Protein AF-A0A7X7B502-F1 (afdb_monomer_lite)

Structure (mmCIF, N/CA/C/O backbone):
data_AF-A0A7X7B502-F1
#
_entry.id   AF-A0A7X7B502-F1
#
loop_
_atom_site.group_PDB
_atom_site.id
_atom_site.type_symbol
_atom_site.label_atom_id
_atom_site.label_alt_id
_atom_site.label_comp_id
_atom_site.label_asym_id
_atom_site.label_entity_id
_atom_site.label_seq_id
_atom_site.pdbx_PDB_ins_code
_atom_site.Cartn_x
_atom_site.Cartn_y
_atom_site.Cartn_z
_atom_site.occupancy
_atom_site.B_iso_or_equiv
_atom_site.auth_seq_id
_atom_site.auth_comp_id
_atom_site.auth_asym_id
_atom_site.auth_atom_id
_atom_site.pdbx_PDB_model_num
ATOM 1 N N . MET A 1 1 ? 58.083 -34.289 -15.849 1.00 43.06 1 MET A N 1
ATOM 2 C CA . MET A 1 1 ? 57.658 -33.285 -16.851 1.00 43.06 1 MET A CA 1
ATOM 3 C C . MET A 1 1 ? 57.474 -31.958 -16.130 1.00 43.06 1 MET A C 1
ATOM 5 O O . MET A 1 1 ? 56.502 -31.804 -15.405 1.00 43.06 1 MET A O 1
ATOM 9 N N . SER A 1 2 ? 58.464 -31.068 -16.221 1.00 48.19 2 SER A N 1
ATOM 10 C CA . SER A 1 2 ? 58.467 -29.773 -15.526 1.00 48.19 2 SER A CA 1
ATOM 11 C C . SER A 1 2 ? 57.527 -28.796 -16.240 1.00 48.19 2 SER A C 1
ATOM 13 O O . SER A 1 2 ? 57.699 -28.552 -17.436 1.00 48.19 2 SER A O 1
ATOM 15 N N . LYS A 1 3 ? 56.515 -28.274 -15.534 1.00 54.59 3 LYS A N 1
ATOM 16 C CA . LYS A 1 3 ? 55.690 -27.158 -16.015 1.00 54.59 3 LYS A CA 1
ATOM 17 C C . LYS A 1 3 ? 56.581 -25.915 -16.005 1.00 54.59 3 LYS A C 1
ATOM 19 O O . LYS A 1 3 ? 57.008 -25.474 -14.94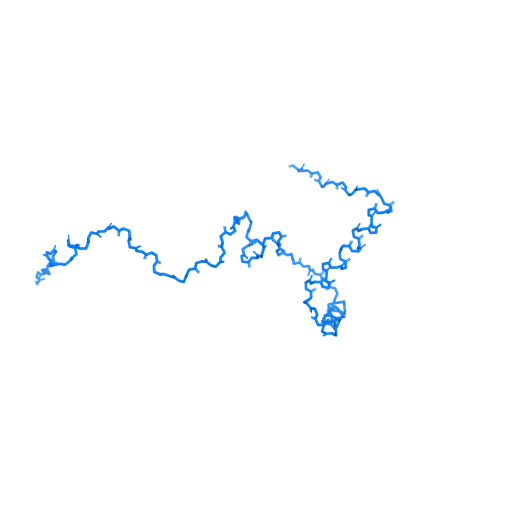7 1.00 54.59 3 LYS A O 1
ATOM 24 N N . LYS A 1 4 ? 56.920 -25.396 -17.185 1.00 60.75 4 LYS A N 1
ATOM 25 C CA . LYS A 1 4 ? 57.595 -24.102 -17.310 1.00 60.75 4 LYS A CA 1
ATOM 26 C C . LYS A 1 4 ? 56.547 -23.008 -17.122 1.00 60.75 4 LYS A C 1
ATOM 28 O O . LYS A 1 4 ? 55.676 -22.850 -17.974 1.00 60.75 4 LYS A O 1
ATOM 33 N N . ASP A 1 5 ? 56.644 -22.283 -16.016 1.00 56.69 5 ASP A N 1
ATOM 34 C CA . ASP A 1 5 ? 55.831 -21.103 -15.746 1.00 56.69 5 ASP A CA 1
ATOM 35 C C . ASP A 1 5 ? 56.391 -19.913 -16.536 1.00 56.69 5 ASP A C 1
ATOM 37 O O . ASP A 1 5 ? 57.466 -19.385 -16.247 1.00 56.69 5 ASP A O 1
ATOM 41 N N . PHE A 1 6 ? 55.671 -19.500 -17.578 1.00 54.75 6 PHE A N 1
ATOM 42 C CA . PHE A 1 6 ? 55.991 -18.313 -18.371 1.00 54.75 6 PHE A CA 1
ATOM 43 C C . PHE A 1 6 ? 55.549 -17.046 -17.622 1.00 54.75 6 PHE A C 1
ATOM 45 O O . PHE A 1 6 ? 54.568 -16.400 -17.974 1.00 54.75 6 PHE A O 1
ATOM 52 N N . LEU A 1 7 ? 56.290 -16.685 -16.576 1.00 58.41 7 LEU A N 1
ATOM 53 C CA . LEU A 1 7 ? 56.056 -15.507 -15.725 1.00 58.41 7 LEU A CA 1
ATOM 54 C C . LEU A 1 7 ? 56.585 -14.176 -16.309 1.00 58.41 7 LEU A C 1
ATOM 56 O O . LEU A 1 7 ? 56.708 -13.198 -15.580 1.00 58.41 7 LEU A O 1
ATOM 60 N N . GLY A 1 8 ? 56.930 -14.111 -17.601 1.00 59.12 8 GLY A N 1
ATOM 61 C CA . GLY A 1 8 ? 57.785 -13.028 -18.121 1.00 59.12 8 GLY A CA 1
ATOM 62 C C . GLY A 1 8 ? 57.320 -12.257 -19.359 1.00 59.12 8 GLY A C 1
ATOM 63 O O . GLY A 1 8 ? 58.114 -11.483 -19.877 1.00 59.12 8 GLY A O 1
ATOM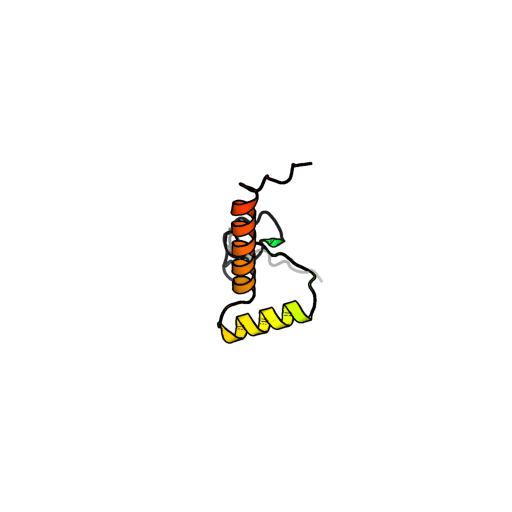 64 N N . GLY A 1 9 ? 56.108 -12.472 -19.886 1.00 63.53 9 GLY A N 1
ATOM 65 C CA . GLY A 1 9 ? 55.784 -12.008 -21.250 1.00 63.53 9 GLY A CA 1
ATOM 66 C C . GLY A 1 9 ? 54.814 -10.832 -21.399 1.00 63.53 9 GLY A C 1
ATOM 67 O O . GLY A 1 9 ? 55.011 -9.999 -22.273 1.00 63.53 9 GLY A O 1
ATOM 68 N N . LEU A 1 10 ? 53.751 -10.765 -20.592 1.00 59.66 10 LEU A N 1
ATOM 69 C CA . LEU A 1 10 ? 52.637 -9.819 -20.809 1.00 59.66 10 LEU A CA 1
ATOM 70 C C . LEU A 1 10 ? 51.972 -9.340 -19.509 1.00 59.66 10 LEU A C 1
ATOM 72 O O . LEU A 1 10 ? 51.488 -8.212 -19.461 1.00 59.66 10 LEU A O 1
ATOM 76 N N . SER A 1 11 ? 51.970 -10.147 -18.439 1.00 56.78 11 SER A N 1
ATOM 77 C CA . SER A 1 11 ? 51.328 -9.755 -17.172 1.00 56.78 11 SER A CA 1
ATOM 78 C C . SER A 1 11 ? 52.138 -8.748 -16.349 1.00 56.78 11 SER A C 1
ATOM 80 O O . SER A 1 11 ? 51.600 -8.174 -15.417 1.00 56.78 11 SER A O 1
ATOM 82 N N . SER A 1 12 ? 53.416 -8.527 -16.670 1.00 58.59 12 SER A N 1
ATOM 83 C CA . SER A 1 12 ? 54.274 -7.538 -16.000 1.00 58.59 12 SER A CA 1
ATOM 84 C C . SER A 1 12 ? 54.165 -6.128 -16.598 1.00 58.59 12 SER A C 1
ATOM 86 O O . SER A 1 12 ? 54.527 -5.159 -15.938 1.00 58.59 12 SER A O 1
ATOM 88 N N . LEU A 1 13 ? 53.660 -6.005 -17.834 1.00 59.50 13 LEU A N 1
ATOM 89 C CA . LEU A 1 13 ? 53.391 -4.726 -18.514 1.00 59.50 13 LEU A CA 1
ATOM 90 C C . LEU A 1 13 ? 51.986 -4.191 -18.211 1.00 59.50 13 LEU A C 1
ATOM 92 O O . LEU A 1 13 ? 51.761 -2.983 -18.229 1.00 59.50 13 LEU A O 1
ATOM 96 N N . ILE A 1 14 ? 51.045 -5.087 -17.915 1.00 63.97 14 ILE A N 1
ATOM 97 C CA . ILE A 1 14 ? 49.709 -4.734 -17.444 1.00 63.97 14 ILE A CA 1
ATOM 98 C C . ILE A 1 14 ? 49.823 -4.547 -15.935 1.00 63.97 14 ILE A C 1
ATOM 100 O O . ILE A 1 14 ? 49.649 -5.481 -15.160 1.00 63.97 14 ILE A O 1
ATOM 104 N N . ARG A 1 15 ? 50.198 -3.331 -15.533 1.00 55.84 15 ARG A N 1
ATOM 105 C CA . ARG A 1 15 ? 50.139 -2.856 -14.148 1.00 55.84 15 ARG A CA 1
ATOM 106 C C . ARG A 1 15 ? 48.775 -3.275 -13.579 1.00 55.84 15 ARG A C 1
ATOM 108 O O . ARG A 1 15 ? 47.757 -2.937 -14.180 1.00 55.84 15 ARG A O 1
ATOM 115 N N . ASP A 1 16 ? 48.749 -4.014 -12.468 1.00 56.91 16 ASP A N 1
ATOM 116 C CA . ASP A 1 16 ? 47.536 -4.292 -11.677 1.00 56.91 16 ASP A CA 1
ATOM 117 C C . ASP A 1 16 ? 47.026 -2.983 -11.031 1.00 56.91 16 ASP A C 1
ATOM 119 O O . ASP A 1 16 ? 46.873 -2.866 -9.819 1.00 56.91 16 ASP A O 1
ATOM 123 N N . GLU A 1 17 ? 46.810 -1.946 -11.835 1.00 58.44 17 GLU A N 1
ATOM 124 C CA . GLU A 1 17 ? 46.017 -0.797 -11.444 1.00 58.44 17 GLU A CA 1
ATOM 125 C C . GLU A 1 17 ? 44.566 -1.178 -11.700 1.00 58.44 17 GLU A C 1
ATOM 127 O O . GLU A 1 17 ? 44.148 -1.354 -12.844 1.00 58.44 17 GLU A O 1
ATOM 132 N N . ASP A 1 18 ? 43.860 -1.416 -10.592 1.00 61.06 18 ASP A N 1
ATOM 133 C CA . ASP A 1 18 ? 42.409 -1.494 -10.460 1.00 61.06 18 ASP A CA 1
ATOM 134 C C . ASP A 1 18 ? 41.689 -1.930 -11.736 1.00 61.06 18 ASP A C 1
ATOM 136 O O . ASP A 1 18 ? 41.185 -1.103 -12.500 1.00 61.06 18 ASP A O 1
ATOM 140 N N . LYS A 1 19 ? 41.604 -3.252 -11.949 1.00 63.62 19 LYS A N 1
ATOM 141 C CA . LYS A 1 19 ? 40.757 -3.831 -13.000 1.00 63.62 19 LYS A CA 1
ATOM 142 C C . LYS A 1 19 ? 39.407 -3.101 -12.967 1.00 63.62 19 LYS A C 1
ATOM 144 O O . LYS A 1 19 ? 38.704 -3.204 -11.953 1.00 63.62 19 LYS A O 1
ATOM 149 N N . PRO A 1 20 ? 39.037 -2.343 -14.018 1.00 64.50 20 PRO A N 1
ATOM 150 C CA . PRO A 1 20 ? 37.807 -1.571 -13.997 1.00 64.50 20 PRO A CA 1
ATOM 151 C C . PRO A 1 20 ? 36.655 -2.539 -13.753 1.00 64.50 20 PRO A C 1
ATOM 153 O O . PRO A 1 20 ? 36.645 -3.636 -14.307 1.00 64.50 20 PRO A O 1
ATOM 156 N N . LYS A 1 21 ? 35.705 -2.175 -12.882 1.00 67.50 21 LYS A N 1
ATOM 157 C CA . LYS A 1 21 ? 34.537 -3.016 -12.585 1.00 67.50 21 LYS A CA 1
ATOM 158 C C . LYS A 1 21 ? 33.755 -3.240 -13.881 1.00 67.50 21 LYS A C 1
ATOM 160 O O . LYS A 1 21 ? 32.948 -2.402 -14.271 1.00 67.50 21 LYS A O 1
ATOM 165 N N . VAL A 1 22 ? 34.018 -4.357 -14.555 1.00 68.44 22 VAL A N 1
ATOM 166 C CA . VAL A 1 22 ? 33.371 -4.721 -15.817 1.00 68.44 22 VAL A CA 1
ATOM 167 C C . VAL A 1 22 ? 31.981 -5.258 -15.480 1.00 68.44 22 VAL A C 1
ATOM 169 O O . VAL A 1 22 ? 31.806 -6.429 -15.156 1.00 68.44 22 VAL A O 1
ATOM 172 N N . GLY A 1 23 ? 30.988 -4.373 -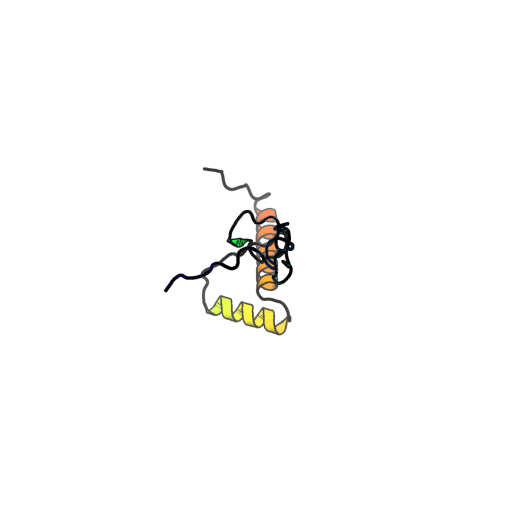15.466 1.00 77.31 23 GLY A N 1
ATOM 173 C CA . GLY A 1 23 ? 29.597 -4.706 -15.177 1.00 77.31 23 GLY A CA 1
ATOM 174 C C . GLY A 1 23 ? 28.654 -3.585 -15.600 1.00 77.31 23 GLY A C 1
ATOM 175 O O . GLY A 1 23 ? 29.082 -2.450 -15.812 1.00 77.31 23 GLY A O 1
ATOM 176 N N . ARG A 1 24 ? 27.356 -3.897 -15.733 1.00 80.19 24 ARG A N 1
ATOM 177 C CA . ARG A 1 24 ? 26.330 -2.894 -16.053 1.00 80.19 24 ARG A CA 1
ATOM 178 C C . ARG A 1 24 ? 26.406 -1.752 -15.026 1.00 80.19 24 ARG A C 1
ATOM 180 O O . ARG A 1 24 ? 26.407 -2.044 -13.826 1.00 80.19 24 ARG A O 1
ATOM 187 N N . PRO A 1 25 ? 26.448 -0.478 -15.458 1.00 75.44 25 PRO A N 1
ATOM 188 C CA . PRO A 1 25 ? 26.472 0.648 -14.534 1.00 75.44 25 PRO A CA 1
ATOM 189 C C . PRO A 1 25 ? 25.289 0.560 -13.565 1.00 75.44 25 PRO A C 1
ATOM 191 O O . PRO A 1 25 ? 24.151 0.318 -13.979 1.00 75.44 25 PRO A O 1
ATOM 194 N N . LYS A 1 26 ? 25.565 0.722 -12.264 1.00 71.00 26 LYS A N 1
ATOM 195 C CA . LYS A 1 26 ? 24.524 0.700 -11.232 1.00 71.00 26 LYS A CA 1
ATOM 196 C C . LYS A 1 26 ? 23.564 1.860 -11.480 1.00 71.00 26 LYS A C 1
ATOM 198 O O . LYS A 1 26 ? 23.970 3.015 -11.473 1.00 71.00 26 LYS A O 1
ATOM 203 N N . THR A 1 27 ? 22.291 1.538 -11.689 1.00 68.31 27 THR A N 1
ATOM 204 C CA . THR A 1 27 ? 21.253 2.516 -12.051 1.00 68.31 27 THR A CA 1
ATOM 205 C C . THR A 1 27 ? 20.751 3.339 -10.856 1.00 68.31 27 THR A C 1
ATOM 207 O O . THR A 1 27 ? 20.101 4.355 -11.058 1.00 68.31 27 THR A O 1
ATOM 210 N N . SER A 1 28 ? 21.062 2.950 -9.614 1.00 67.75 28 SER A N 1
ATOM 211 C CA . SER A 1 28 ? 20.661 3.697 -8.415 1.00 67.75 28 SER A CA 1
ATOM 212 C C . SER A 1 28 ? 21.836 3.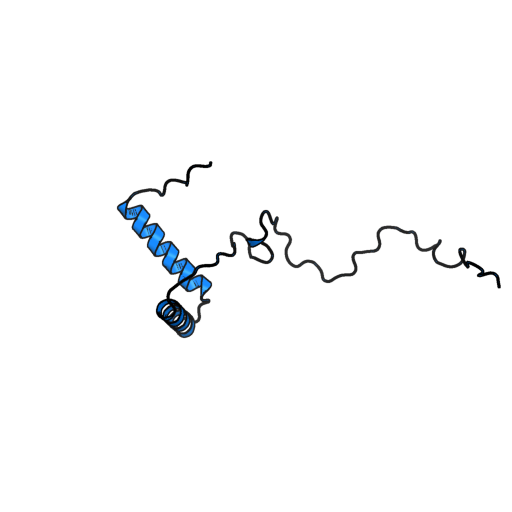904 -7.461 1.00 67.75 28 SER A C 1
ATOM 214 O O . SER A 1 28 ? 22.536 2.954 -7.108 1.00 67.75 28 SER A O 1
ATOM 216 N N . THR A 1 29 ? 22.030 5.155 -7.043 1.00 74.19 29 THR A N 1
ATOM 217 C CA . THR A 1 29 ? 23.021 5.620 -6.056 1.00 74.19 29 THR A CA 1
ATOM 218 C C . THR A 1 29 ? 22.404 5.887 -4.676 1.00 74.19 29 THR A C 1
ATOM 220 O O . THR A 1 29 ? 23.080 6.419 -3.796 1.00 74.19 29 THR A O 1
ATOM 223 N N . ARG A 1 30 ? 21.133 5.516 -4.453 1.00 78.50 30 ARG A N 1
ATOM 224 C CA . ARG A 1 30 ? 20.437 5.749 -3.179 1.00 78.50 30 ARG A CA 1
ATOM 225 C C . ARG A 1 30 ? 21.146 5.031 -2.027 1.00 78.50 30 ARG A C 1
ATOM 227 O O . ARG A 1 30 ? 21.508 3.860 -2.134 1.00 78.50 30 ARG A O 1
ATOM 234 N N . LYS A 1 31 ? 21.272 5.713 -0.884 1.00 74.94 31 LYS A N 1
ATOM 235 C CA . LYS A 1 31 ? 21.738 5.108 0.370 1.00 74.94 31 LYS A CA 1
ATOM 236 C C . LYS A 1 31 ? 20.660 4.165 0.917 1.00 74.94 31 LYS A C 1
ATOM 238 O O . LYS A 1 31 ? 19.629 4.613 1.415 1.00 74.94 31 LYS A O 1
ATOM 2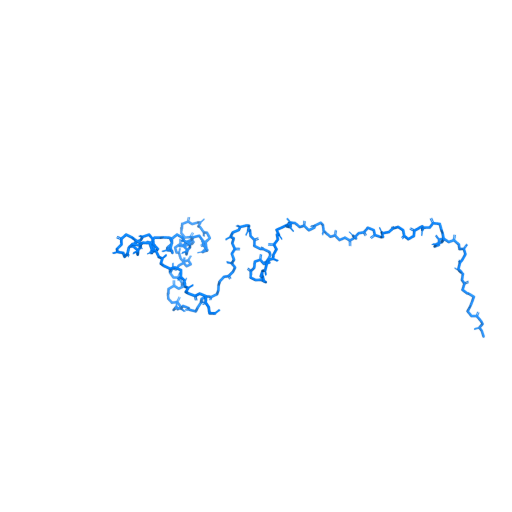43 N N . ILE A 1 32 ? 20.889 2.861 0.790 1.00 74.00 32 ILE A N 1
ATOM 244 C CA . ILE A 1 32 ? 19.990 1.810 1.281 1.00 74.00 32 ILE A CA 1
ATOM 245 C C . ILE A 1 32 ? 20.312 1.563 2.758 1.00 74.00 32 ILE A C 1
ATOM 247 O O . ILE A 1 32 ? 21.406 1.107 3.076 1.00 74.00 32 ILE A O 1
ATOM 251 N N . ASN A 1 33 ? 19.370 1.860 3.659 1.00 78.50 33 ASN A N 1
ATOM 252 C CA . ASN A 1 33 ? 19.533 1.568 5.091 1.00 78.50 33 ASN A CA 1
ATOM 253 C C . ASN A 1 33 ? 18.875 0.239 5.493 1.00 78.50 33 ASN A C 1
ATOM 255 O O . ASN A 1 33 ? 19.256 -0.362 6.493 1.00 78.50 33 ASN A O 1
ATOM 259 N N . LYS A 1 34 ? 17.869 -0.215 4.736 1.00 81.31 34 LYS A N 1
ATOM 260 C CA . LYS A 1 34 ? 17.129 -1.461 4.978 1.00 81.31 34 LYS A CA 1
ATOM 261 C C . LYS A 1 34 ? 16.939 -2.224 3.671 1.00 81.31 34 LYS A C 1
ATOM 263 O O . LYS A 1 34 ? 16.747 -1.604 2.629 1.00 81.31 34 LYS A O 1
ATOM 268 N N . SER A 1 35 ? 16.900 -3.554 3.734 1.00 82.75 35 SER A N 1
ATOM 269 C CA . SER A 1 35 ? 16.668 -4.417 2.563 1.00 82.75 35 SER A CA 1
ATOM 270 C C . SER A 1 35 ? 15.348 -4.109 1.839 1.00 82.75 35 SER A C 1
ATOM 272 O O . SER A 1 35 ? 15.279 -4.184 0.618 1.00 82.75 35 SER A O 1
ATOM 274 N N . SER A 1 36 ? 14.313 -3.659 2.558 1.00 79.12 36 SER A N 1
ATOM 275 C CA . SER A 1 36 ? 13.021 -3.259 1.975 1.00 79.12 36 SER A CA 1
ATOM 276 C C . SER A 1 36 ? 13.092 -2.041 1.042 1.00 79.12 36 SER A C 1
ATOM 278 O O . SER A 1 36 ? 12.150 -1.798 0.286 1.00 79.12 36 SER A O 1
ATOM 280 N N . GLN A 1 37 ? 14.186 -1.274 1.090 1.00 85.31 37 GLN A N 1
ATOM 281 C CA . GLN A 1 37 ? 14.426 -0.097 0.249 1.00 85.31 37 GLN A CA 1
ATOM 282 C C . GLN A 1 37 ? 15.245 -0.431 -1.006 1.00 85.31 37 GLN A C 1
ATOM 284 O O . GLN A 1 37 ? 15.361 0.403 -1.909 1.00 85.31 37 GLN A O 1
ATOM 289 N N . GLU A 1 38 ? 15.812 -1.635 -1.091 1.00 83.06 38 GLU A N 1
ATOM 290 C CA . GLU A 1 38 ? 16.644 -2.033 -2.219 1.00 83.06 38 GLU A CA 1
ATOM 291 C C . GLU A 1 38 ? 15.833 -2.052 -3.526 1.00 83.06 38 GLU A C 1
ATOM 293 O O . GLU A 1 38 ? 14.754 -2.650 -3.624 1.00 83.06 38 GLU A O 1
ATOM 298 N N . GLY A 1 39 ? 16.346 -1.332 -4.529 1.00 80.75 39 GLY A N 1
ATOM 299 C CA . GLY A 1 39 ? 15.711 -1.192 -5.841 1.00 80.75 39 GLY A CA 1
ATOM 300 C C . GLY A 1 39 ? 14.447 -0.322 -5.876 1.00 80.75 39 GLY A C 1
ATOM 301 O O . GLY A 1 39 ? 13.754 -0.334 -6.888 1.00 80.75 39 GLY A O 1
ATOM 302 N N . THR A 1 40 ? 14.131 0.421 -4.807 1.00 85.00 40 THR A N 1
ATOM 303 C CA . THR A 1 40 ? 12.972 1.341 -4.751 1.00 85.00 40 THR A CA 1
ATOM 304 C C . THR A 1 40 ? 13.382 2.802 -4.970 1.00 85.00 40 THR A C 1
ATOM 306 O O . THR A 1 40 ? 14.535 3.167 -4.706 1.00 85.00 40 THR A O 1
ATOM 309 N N . LYS A 1 41 ? 12.453 3.653 -5.443 1.00 85.00 41 LYS A N 1
ATOM 310 C CA . LYS A 1 41 ? 12.700 5.100 -5.597 1.00 85.00 41 LYS A CA 1
ATOM 311 C C . LYS A 1 41 ? 12.909 5.760 -4.239 1.00 85.00 41 LYS A C 1
ATOM 313 O O . LYS A 1 41 ? 12.546 5.197 -3.212 1.00 85.00 41 LYS A O 1
ATOM 318 N N . GLU A 1 42 ? 13.489 6.957 -4.221 1.00 82.31 42 GLU A N 1
ATOM 319 C CA . GLU A 1 42 ? 13.619 7.735 -2.986 1.00 82.31 42 GLU A CA 1
ATOM 320 C C . GLU A 1 42 ? 12.272 7.874 -2.262 1.00 82.31 42 GLU A C 1
ATOM 322 O O . GLU A 1 42 ? 11.227 7.981 -2.894 1.00 82.31 42 GLU A O 1
ATOM 327 N N . ASN A 1 43 ? 12.310 7.802 -0.928 1.00 85.62 43 ASN A N 1
ATOM 328 C CA . ASN A 1 43 ? 11.151 7.810 -0.022 1.00 85.62 43 ASN A CA 1
ATOM 329 C C . ASN A 1 43 ? 10.149 6.652 -0.158 1.00 85.62 43 ASN A C 1
ATOM 331 O O . ASN A 1 43 ? 9.251 6.542 0.667 1.00 85.62 43 ASN A O 1
ATOM 335 N N . GLU A 1 44 ? 10.352 5.717 -1.085 1.00 88.75 44 GLU A N 1
ATOM 336 C CA . GLU A 1 44 ? 9.575 4.480 -1.130 1.00 88.75 44 GLU A CA 1
ATOM 337 C C . GLU A 1 44 ? 10.229 3.390 -0.258 1.00 88.75 44 GLU A C 1
ATOM 339 O O . GLU A 1 44 ? 11.458 3.330 -0.088 1.00 88.75 44 GLU A O 1
ATOM 344 N N . THR A 1 45 ? 9.389 2.512 0.292 1.00 91.12 45 THR A N 1
ATOM 345 C CA . THR A 1 45 ? 9.772 1.246 0.929 1.00 91.12 45 THR A CA 1
ATOM 346 C C . THR A 1 45 ? 8.745 0.178 0.575 1.00 91.12 45 THR A C 1
ATOM 348 O O . THR A 1 45 ? 7.562 0.469 0.421 1.00 91.12 45 THR A O 1
ATOM 351 N N . ARG A 1 46 ? 9.176 -1.081 0.469 1.00 89.56 46 ARG A N 1
ATOM 352 C CA . ARG A 1 46 ? 8.243 -2.203 0.313 1.00 89.56 46 ARG A CA 1
ATOM 353 C C . ARG A 1 46 ? 7.542 -2.518 1.635 1.00 89.56 46 ARG A C 1
ATOM 355 O O . ARG A 1 46 ? 8.212 -2.690 2.653 1.00 89.56 46 ARG A O 1
ATOM 362 N N . ALA A 1 47 ? 6.221 -2.658 1.580 1.00 89.69 47 ALA A N 1
ATOM 363 C CA . ALA A 1 47 ? 5.381 -3.187 2.649 1.00 89.69 47 ALA A CA 1
ATOM 364 C C . ALA A 1 47 ? 4.540 -4.349 2.099 1.00 89.69 47 ALA A C 1
ATOM 366 O O . ALA A 1 47 ? 4.080 -4.295 0.960 1.00 89.69 47 ALA A O 1
ATOM 367 N N . THR A 1 48 ? 4.387 -5.422 2.879 1.00 91.62 48 THR A N 1
ATOM 368 C CA . THR A 1 48 ? 3.560 -6.586 2.517 1.00 91.62 48 THR A CA 1
ATOM 369 C C . THR A 1 48 ? 2.393 -6.665 3.486 1.00 91.62 48 THR A C 1
ATOM 371 O O . THR A 1 48 ? 2.610 -6.686 4.696 1.00 91.62 48 THR A O 1
ATOM 374 N N . PHE A 1 49 ? 1.173 -6.719 2.956 1.00 91.44 49 PHE A N 1
ATOM 375 C CA . PHE A 1 49 ? -0.055 -6.801 3.741 1.00 91.44 49 PHE A CA 1
ATOM 376 C C . PHE A 1 49 ? -0.816 -8.075 3.389 1.00 91.44 49 PHE A C 1
ATOM 378 O O . PHE A 1 49 ? -0.857 -8.480 2.228 1.00 91.44 49 PHE A O 1
ATOM 385 N N . VAL A 1 50 ? -1.442 -8.685 4.392 1.00 95.12 50 VAL A N 1
ATOM 386 C CA . VAL A 1 50 ? -2.383 -9.793 4.206 1.00 95.12 50 VAL A CA 1
ATOM 387 C C . VAL A 1 50 ? -3.792 -9.205 4.269 1.00 95.12 50 VAL A C 1
ATOM 389 O O . VAL A 1 50 ? -4.159 -8.603 5.274 1.00 95.12 50 VAL A O 1
ATOM 392 N N . MET A 1 51 ? -4.562 -9.333 3.186 1.00 94.00 51 MET A N 1
ATOM 393 C CA . MET A 1 51 ? -5.893 -8.728 3.028 1.00 94.00 51 MET A CA 1
ATOM 394 C C . MET A 1 51 ? -6.915 -9.754 2.528 1.00 94.00 51 MET A C 1
ATOM 396 O O . MET A 1 51 ? -6.545 -10.827 2.054 1.00 94.00 51 MET A O 1
ATOM 400 N N . LYS A 1 52 ? -8.207 -9.413 2.609 1.00 97.75 52 LYS A N 1
ATOM 401 C CA . LYS A 1 52 ? -9.286 -10.220 2.020 1.00 97.75 52 LYS A CA 1
ATOM 402 C C . LYS A 1 52 ? -9.172 -10.229 0.492 1.00 97.75 52 LYS A C 1
ATOM 404 O O . LYS A 1 52 ? -8.932 -9.183 -0.108 1.00 97.75 52 LYS A O 1
ATOM 409 N N . GLU A 1 53 ? -9.411 -11.385 -0.122 1.00 97.12 53 GLU A N 1
ATOM 410 C CA . GLU A 1 53 ? -9.296 -11.583 -1.577 1.00 97.12 53 GLU A CA 1
ATOM 411 C C . GLU A 1 53 ? -10.202 -10.628 -2.372 1.00 97.12 53 GLU A C 1
ATOM 413 O O . GLU A 1 53 ? -9.715 -9.896 -3.230 1.00 97.12 53 GLU A O 1
ATOM 418 N N . ASP A 1 54 ? -11.484 -10.530 -1.999 1.00 97.94 54 ASP A N 1
ATOM 419 C CA . ASP A 1 54 ? -12.459 -9.622 -2.632 1.00 97.94 54 ASP A CA 1
ATOM 420 C C . ASP A 1 54 ? -11.994 -8.152 -2.630 1.00 97.94 54 ASP A C 1
ATOM 422 O O . ASP A 1 54 ? -12.167 -7.420 -3.604 1.00 97.94 54 ASP A O 1
ATOM 426 N N . THR A 1 55 ? -11.337 -7.709 -1.555 1.00 96.69 55 THR A N 1
ATOM 427 C CA . THR A 1 55 ? -10.786 -6.350 -1.470 1.00 96.69 55 THR A CA 1
ATOM 428 C C . THR A 1 55 ? -9.653 -6.150 -2.472 1.00 96.69 55 THR A C 1
ATOM 430 O O . THR A 1 55 ? -9.609 -5.130 -3.156 1.00 96.69 55 THR A O 1
ATOM 433 N N . VAL A 1 56 ? -8.754 -7.130 -2.592 1.00 96.38 56 VAL A N 1
ATOM 434 C CA . VAL A 1 56 ? -7.639 -7.071 -3.543 1.00 96.38 56 VAL A CA 1
ATOM 435 C C . VAL A 1 56 ? -8.154 -7.022 -4.980 1.00 96.38 56 VAL A C 1
ATOM 437 O O . VAL A 1 56 ? -7.644 -6.239 -5.782 1.00 96.38 56 VAL A O 1
ATOM 440 N N . ASP A 1 57 ? -9.177 -7.806 -5.312 1.00 97.81 57 ASP A N 1
ATOM 441 C CA . ASP A 1 57 ? -9.727 -7.836 -6.667 1.00 97.81 57 ASP A CA 1
ATOM 442 C C . ASP A 1 57 ? -10.464 -6.545 -7.033 1.00 97.81 57 ASP A C 1
ATOM 444 O O . ASP A 1 57 ? -10.296 -6.036 -8.144 1.00 97.81 57 ASP A O 1
ATOM 448 N N . LYS A 1 58 ? -11.172 -5.932 -6.080 1.00 97.62 58 LYS A N 1
ATOM 449 C CA . LYS A 1 58 ? -11.756 -4.595 -6.262 1.00 97.62 58 LYS A CA 1
ATOM 450 C C . LYS A 1 58 ? -10.691 -3.523 -6.482 1.00 97.62 58 LYS A C 1
ATOM 452 O O . LYS A 1 58 ? -10.830 -2.722 -7.403 1.00 97.62 58 LYS A O 1
ATOM 457 N N . ILE A 1 59 ? -9.601 -3.538 -5.711 1.00 97.19 59 ILE A N 1
ATOM 458 C CA . ILE A 1 59 ? -8.487 -2.592 -5.897 1.00 97.19 59 ILE A CA 1
ATOM 459 C C . ILE A 1 59 ? -7.848 -2.769 -7.281 1.00 97.19 59 ILE A C 1
ATOM 461 O O . ILE A 1 59 ? -7.583 -1.781 -7.965 1.00 97.19 59 ILE A O 1
ATOM 465 N N . LYS A 1 60 ? -7.637 -4.014 -7.736 1.00 97.06 60 LYS A N 1
ATOM 466 C CA . LYS A 1 60 ? -7.135 -4.283 -9.095 1.00 97.06 60 LYS A CA 1
ATOM 467 C C . LYS A 1 60 ? -8.075 -3.727 -10.164 1.00 97.06 60 LYS A C 1
ATOM 469 O O . LYS A 1 60 ? -7.597 -3.145 -11.134 1.00 97.06 60 LYS A O 1
ATOM 474 N N . ALA A 1 61 ? -9.386 -3.905 -9.996 1.00 98.19 61 ALA A N 1
ATOM 475 C CA . ALA A 1 61 ? -10.377 -3.393 -10.935 1.00 98.19 61 ALA A CA 1
ATOM 476 C C . ALA A 1 61 ? -10.343 -1.859 -11.005 1.00 98.19 61 ALA A C 1
ATOM 478 O O . ALA A 1 61 ? -10.279 -1.310 -12.102 1.00 98.19 61 ALA A O 1
ATOM 479 N N . ILE A 1 62 ? -10.306 -1.176 -9.856 1.00 97.88 62 ILE A N 1
ATOM 480 C CA . ILE A 1 62 ? -10.184 0.289 -9.785 1.00 97.88 62 ILE A CA 1
ATOM 481 C C . ILE A 1 62 ? -8.914 0.750 -10.507 1.00 97.88 62 ILE A C 1
ATOM 483 O O . ILE A 1 62 ? -8.988 1.560 -11.427 1.00 97.88 62 ILE A O 1
ATOM 487 N N . ALA A 1 63 ? -7.760 0.166 -10.170 1.00 97.94 63 ALA A N 1
ATOM 488 C CA . ALA A 1 63 ? -6.483 0.509 -10.796 1.00 97.94 63 ALA A CA 1
ATOM 489 C C . ALA A 1 63 ? -6.508 0.317 -12.324 1.00 97.94 63 ALA A C 1
ATOM 491 O O . ALA A 1 63 ? -5.980 1.141 -13.072 1.00 97.94 63 ALA A O 1
ATOM 492 N N . TYR A 1 64 ? -7.161 -0.748 -12.800 1.00 98.06 64 TYR A N 1
ATOM 493 C CA . TYR A 1 64 ? -7.318 -1.013 -14.227 1.00 98.06 64 TYR A CA 1
ATOM 494 C C . TYR A 1 64 ? -8.147 0.066 -14.935 1.00 98.06 64 TYR A C 1
ATOM 496 O O . TYR A 1 64 ? -7.713 0.585 -15.967 1.00 98.06 64 TYR A O 1
ATOM 504 N N . TRP A 1 65 ? -9.318 0.408 -14.391 1.00 98.38 65 TRP A N 1
ATOM 505 C CA . TRP A 1 65 ? -10.230 1.381 -15.000 1.00 98.38 65 TRP A CA 1
ATOM 506 C C . TRP A 1 65 ? -9.697 2.813 -14.924 1.00 98.38 65 TRP A C 1
ATOM 508 O O . TRP A 1 65 ? -9.829 3.558 -15.892 1.00 98.38 65 TRP A O 1
ATOM 518 N N . GLU A 1 66 ? -9.021 3.175 -13.834 1.00 97.12 66 GLU A N 1
ATOM 519 C CA . GLU A 1 66 ? -8.407 4.498 -13.659 1.00 97.12 66 GLU A CA 1
ATOM 520 C C . GLU A 1 66 ? -7.034 4.637 -14.328 1.00 97.12 66 GLU A C 1
ATOM 522 O O . GLU A 1 66 ? -6.453 5.720 -14.326 1.00 97.12 66 GLU A O 1
ATOM 527 N N . ARG A 1 67 ? -6.501 3.559 -14.924 1.00 97.56 67 ARG A N 1
ATOM 528 C CA . ARG A 1 67 ? -5.171 3.533 -15.562 1.00 97.56 67 ARG A CA 1
ATOM 529 C C . ARG A 1 67 ? -4.036 3.927 -14.606 1.00 97.56 67 ARG A C 1
ATOM 531 O O . ARG A 1 67 ? -3.025 4.474 -15.044 1.00 97.56 67 ARG A O 1
ATOM 538 N N . LYS A 1 68 ? -4.187 3.593 -13.324 1.00 97.38 68 LYS A N 1
ATOM 539 C CA . LYS A 1 68 ? -3.207 3.834 -12.259 1.00 97.38 68 LYS A CA 1
ATOM 540 C C . LYS A 1 68 ? -2.481 2.553 -11.870 1.00 97.38 68 LYS A C 1
ATOM 542 O O . LYS A 1 68 ? -2.949 1.438 -12.115 1.00 97.38 68 LYS A O 1
ATOM 547 N N . MET A 1 69 ? -1.332 2.688 -11.218 1.00 96.00 69 MET A N 1
ATOM 548 C CA . MET A 1 69 ? -0.708 1.549 -10.553 1.00 96.00 69 MET A CA 1
ATOM 549 C C . MET A 1 69 ? -1.471 1.202 -9.273 1.00 96.00 69 MET A C 1
ATOM 551 O O . MET A 1 69 ? -1.918 2.080 -8.544 1.00 96.00 69 MET A O 1
ATOM 555 N N . ILE A 1 70 ? -1.526 -0.086 -8.922 1.00 95.94 70 ILE A N 1
ATOM 556 C CA . ILE A 1 70 ? -2.144 -0.542 -7.661 1.00 95.94 70 ILE A CA 1
ATOM 557 C C . ILE A 1 70 ? -1.533 0.175 -6.450 1.00 95.94 70 ILE A C 1
ATOM 559 O O . ILE A 1 70 ? -2.252 0.547 -5.530 1.00 95.94 70 ILE A O 1
ATOM 563 N N . LYS A 1 71 ? -0.212 0.404 -6.460 1.00 93.69 71 LYS A N 1
ATOM 564 C CA . LYS A 1 71 ? 0.460 1.127 -5.374 1.00 93.69 71 LYS A CA 1
ATOM 565 C C . LYS A 1 71 ? -0.036 2.568 -5.220 1.00 93.69 71 LYS A C 1
ATOM 567 O O . LYS A 1 71 ? -0.064 3.047 -4.103 1.00 93.69 71 LYS A O 1
ATOM 572 N N . GLU A 1 72 ? -0.424 3.232 -6.309 1.00 95.56 72 GLU A N 1
ATOM 573 C CA . GLU A 1 72 ? -0.909 4.619 -6.281 1.00 95.56 72 GLU A CA 1
ATOM 574 C C . GLU A 1 72 ? -2.314 4.664 -5.688 1.00 95.56 72 GLU A C 1
ATOM 576 O O . GLU A 1 72 ? -2.549 5.420 -4.758 1.00 95.56 72 GLU A O 1
ATOM 581 N N . VAL A 1 73 ? -3.202 3.765 -6.129 1.00 96.75 73 VAL A N 1
ATOM 582 C CA . VAL A 1 73 ? -4.561 3.632 -5.572 1.00 96.75 73 VAL A CA 1
ATOM 583 C C . VAL A 1 73 ? -4.526 3.357 -4.064 1.00 96.75 73 VAL A C 1
ATOM 585 O O . VAL A 1 73 ? -5.296 3.930 -3.295 1.00 96.75 73 VAL A O 1
ATOM 588 N N . VAL A 1 74 ? -3.624 2.474 -3.626 1.00 95.88 74 VAL A N 1
ATOM 589 C CA . VAL A 1 74 ? -3.465 2.141 -2.203 1.00 95.88 74 VAL A CA 1
ATOM 590 C C . VAL A 1 74 ? -2.877 3.313 -1.416 1.00 95.88 74 VAL A C 1
ATOM 592 O O . VAL A 1 74 ? -3.368 3.606 -0.330 1.00 95.88 74 VAL A O 1
ATOM 595 N N . GLU A 1 75 ? -1.864 3.992 -1.953 1.00 95.06 75 GLU A N 1
ATOM 596 C CA . GLU A 1 75 ? -1.252 5.156 -1.307 1.00 95.06 75 GLU A CA 1
ATOM 597 C C . GLU A 1 75 ? -2.262 6.306 -1.151 1.00 95.06 75 GLU A C 1
ATOM 599 O O . GLU A 1 75 ? -2.392 6.853 -0.060 1.00 95.06 75 GLU A O 1
ATOM 604 N N . GLU A 1 76 ? -3.040 6.615 -2.196 1.00 96.12 76 GLU A N 1
ATOM 605 C CA . GLU A 1 76 ? -4.139 7.595 -2.157 1.00 96.12 76 GLU A CA 1
ATOM 606 C C . GLU A 1 76 ? -5.147 7.244 -1.050 1.00 96.12 76 GLU A C 1
ATOM 608 O O . GLU A 1 76 ? -5.453 8.075 -0.196 1.00 96.12 76 GLU A O 1
ATOM 613 N N . SER A 1 77 ? -5.573 5.978 -0.986 1.00 95.19 77 SER A N 1
ATOM 614 C CA . SER A 1 77 ? -6.505 5.498 0.046 1.00 95.19 77 SER A CA 1
ATOM 615 C C . SER A 1 77 ? -5.936 5.640 1.466 1.00 95.19 77 SER A C 1
ATOM 617 O O . SER A 1 77 ? -6.665 5.932 2.416 1.00 95.19 77 SER A O 1
ATOM 619 N N . PHE A 1 78 ? -4.631 5.414 1.642 1.00 95.81 78 PHE A N 1
ATOM 620 C CA . PHE A 1 78 ? -3.968 5.586 2.934 1.00 95.81 78 PHE A CA 1
ATOM 621 C C . PHE A 1 78 ? -3.812 7.055 3.316 1.00 95.81 78 PHE A C 1
ATOM 623 O O . PHE A 1 78 ? -3.998 7.377 4.489 1.00 95.81 78 PHE A O 1
ATOM 630 N N . TYR A 1 79 ? -3.523 7.941 2.361 1.00 95.94 79 TYR A N 1
ATOM 631 C CA . TYR A 1 79 ? -3.488 9.379 2.615 1.00 95.94 79 TYR A CA 1
ATOM 632 C C . TYR A 1 79 ? -4.843 9.896 3.087 1.00 95.94 79 TYR A C 1
ATOM 634 O O . TYR A 1 79 ? -4.900 10.552 4.124 1.00 95.94 79 TYR A O 1
ATOM 642 N N . GLU A 1 80 ? -5.924 9.529 2.398 1.00 96.31 80 GLU A N 1
ATOM 643 C CA . GLU A 1 80 ? -7.285 9.901 2.800 1.00 96.31 80 GLU A CA 1
ATOM 644 C C . GLU A 1 80 ? -7.623 9.390 4.207 1.00 96.31 80 GLU A C 1
ATOM 646 O O . GLU A 1 80 ? -8.194 10.111 5.028 1.00 96.31 80 GLU A O 1
ATOM 651 N N . PHE A 1 81 ? -7.233 8.150 4.523 1.00 96.62 81 PHE A N 1
ATOM 652 C CA . PHE A 1 81 ? -7.430 7.584 5.855 1.00 96.62 81 PHE A CA 1
ATOM 653 C C . PHE A 1 81 ? -6.649 8.342 6.940 1.00 96.62 81 PHE A C 1
ATOM 655 O O . PHE A 1 81 ? -7.208 8.641 7.997 1.00 96.62 81 PHE A O 1
ATOM 662 N N . ILE A 1 82 ? -5.371 8.653 6.693 1.00 96.62 82 ILE A N 1
ATOM 663 C CA . ILE A 1 82 ? -4.511 9.389 7.631 1.00 96.62 82 ILE A CA 1
ATOM 664 C C . ILE A 1 82 ? -5.056 10.796 7.853 1.00 96.62 82 ILE A C 1
ATOM 666 O O . ILE A 1 82 ? -5.202 11.209 9.001 1.00 96.62 82 ILE A O 1
ATOM 670 N N . GLU A 1 83 ? -5.396 11.507 6.779 1.00 96.25 83 GLU A N 1
ATOM 671 C CA . GLU A 1 83 ? -5.931 12.864 6.854 1.00 96.25 83 GLU A CA 1
ATOM 672 C C . GLU A 1 83 ? -7.219 12.894 7.678 1.00 96.25 83 GLU A C 1
ATOM 674 O O . GLU A 1 83 ? -7.341 13.683 8.616 1.00 96.25 83 GLU A O 1
ATOM 679 N N . LYS A 1 84 ? -8.153 11.978 7.398 1.00 96.75 84 LYS A N 1
ATOM 680 C CA . LYS A 1 84 ? -9.391 11.856 8.171 1.00 96.75 84 LYS A CA 1
ATOM 681 C C . LYS A 1 84 ? -9.115 11.576 9.649 1.00 96.75 84 LYS A C 1
ATOM 683 O O . LYS A 1 84 ? -9.717 12.197 10.524 1.00 96.75 84 LYS A O 1
ATOM 688 N N . TYR A 1 85 ? -8.191 10.663 9.942 1.00 96.62 85 TYR A N 1
ATOM 689 C CA . TYR A 1 85 ? -7.823 10.351 11.319 1.00 96.62 85 TYR A CA 1
ATOM 690 C C . TYR A 1 85 ? -7.225 11.567 12.040 1.00 96.62 85 TYR A C 1
ATOM 692 O O . TYR A 1 85 ? -7.578 11.823 13.193 1.00 96.62 85 TYR A O 1
ATOM 700 N N . GLU A 1 86 ? -6.350 12.325 11.377 1.00 95.75 86 GLU A N 1
ATOM 701 C CA . GLU A 1 86 ? -5.728 13.528 11.937 1.00 95.75 86 GLU A CA 1
ATOM 702 C C . GLU A 1 86 ? -6.727 14.665 12.162 1.00 95.75 86 GLU A C 1
ATOM 704 O O . GLU A 1 86 ? -6.612 15.388 13.154 1.00 95.75 86 GLU A O 1
ATOM 709 N N . GLN A 1 87 ? -7.728 14.805 11.291 1.00 94.81 87 GLN A N 1
ATOM 710 C CA . GLN A 1 87 ? -8.817 15.767 11.474 1.00 94.81 87 GLN A CA 1
ATOM 711 C C . GLN A 1 87 ? -9.656 15.448 12.721 1.00 94.81 87 GLN A C 1
ATOM 713 O O . GLN A 1 87 ? -10.023 16.356 13.465 1.00 94.81 87 GLN A O 1
ATOM 718 N N . GLU A 1 88 ? -9.935 14.168 12.973 1.00 94.88 88 GLU A N 1
ATOM 719 C CA . GLU A 1 88 ? -10.771 13.728 14.098 1.00 94.88 88 GLU A CA 1
ATOM 720 C C . GLU A 1 88 ? -10.003 13.665 15.433 1.00 94.88 88 GLU A C 1
ATOM 722 O O . GLU A 1 88 ? -10.558 13.983 16.485 1.00 94.88 88 GLU A O 1
ATOM 727 N N . ASN A 1 89 ? -8.726 13.263 15.413 1.00 94.81 89 ASN A N 1
ATOM 728 C CA . ASN A 1 89 ? -7.960 12.904 16.618 1.00 94.81 89 ASN A CA 1
ATOM 729 C C . ASN A 1 89 ? -6.757 13.825 16.889 1.00 94.81 89 ASN A C 1
ATOM 731 O O . ASN A 1 89 ? -6.068 13.676 17.905 1.00 94.81 89 ASN A O 1
ATOM 735 N N . GLY A 1 90 ? -6.488 14.776 15.993 1.00 92.31 90 GLY A N 1
ATOM 736 C CA . GLY A 1 90 ? -5.267 15.573 15.991 1.00 92.31 90 GLY A CA 1
ATOM 737 C C . GLY A 1 90 ? -4.054 14.797 15.464 1.00 92.31 90 GLY A C 1
ATOM 738 O O . GLY A 1 90 ? -4.155 13.671 14.981 1.00 92.31 90 GLY A O 1
ATOM 739 N N . LYS A 1 91 ? -2.871 15.414 15.562 1.00 91.31 91 LYS A N 1
ATOM 740 C CA . LYS A 1 91 ? -1.618 14.869 15.007 1.00 91.31 91 LYS A CA 1
ATOM 741 C C . LYS A 1 91 ? -1.311 13.462 15.531 1.00 91.31 91 LYS A C 1
ATOM 743 O O . LYS A 1 91 ? -1.314 13.237 16.746 1.00 91.31 91 LYS A O 1
ATOM 748 N N . ILE A 1 92 ? -0.956 12.549 14.623 1.00 92.06 92 ILE A N 1
ATOM 749 C CA . ILE A 1 92 ? -0.580 11.173 14.975 1.00 92.06 92 ILE A CA 1
ATOM 750 C C . ILE A 1 92 ? 0.671 11.190 15.859 1.00 92.06 92 ILE A C 1
ATOM 752 O O . ILE A 1 92 ? 1.712 11.751 15.511 1.00 92.06 92 ILE A O 1
ATOM 756 N N . LYS A 1 93 ? 0.573 10.555 17.030 1.00 92.31 93 LYS A N 1
ATOM 757 C CA . LYS A 1 93 ? 1.699 10.419 17.959 1.00 92.31 93 LYS A CA 1
ATOM 758 C C . LYS A 1 93 ? 2.642 9.314 17.466 1.00 92.31 93 LYS A C 1
ATOM 760 O O . LYS A 1 93 ? 2.158 8.249 17.080 1.00 92.31 93 LYS A O 1
ATOM 765 N N . PRO A 1 94 ? 3.969 9.526 17.495 1.00 90.88 94 PRO A N 1
ATOM 766 C CA . PRO A 1 94 ? 4.917 8.504 17.075 1.00 90.88 94 PRO A CA 1
ATOM 767 C C . PRO A 1 94 ? 4.848 7.287 18.002 1.00 90.88 94 PRO A C 1
ATOM 769 O O . PRO A 1 94 ? 4.607 7.417 19.205 1.00 90.88 94 PRO A O 1
ATOM 772 N N . ILE A 1 95 ? 5.096 6.103 17.439 1.00 90.06 95 ILE A N 1
ATOM 773 C CA . ILE A 1 95 ? 5.229 4.870 18.219 1.00 90.06 95 ILE A CA 1
ATOM 774 C C . ILE A 1 95 ? 6.426 5.047 19.170 1.00 90.06 95 ILE A C 1
ATOM 776 O O . ILE A 1 95 ? 7.510 5.399 18.697 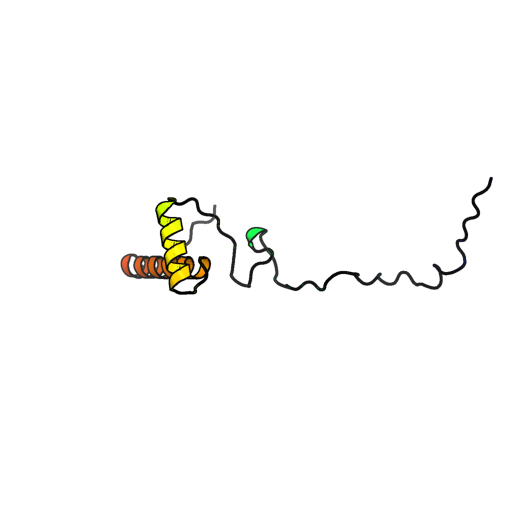1.00 90.06 95 ILE A O 1
ATOM 780 N N . PRO A 1 96 ? 6.263 4.828 20.489 1.00 91.88 96 PRO A N 1
ATOM 781 C CA . PRO A 1 96 ? 7.374 4.907 21.429 1.00 91.88 96 PRO A CA 1
ATOM 782 C C . PRO A 1 96 ? 8.494 3.943 21.029 1.00 91.88 96 PRO A C 1
ATOM 784 O O . PRO A 1 96 ? 8.239 2.768 20.754 1.00 91.88 96 PRO A O 1
ATOM 787 N N . ASN A 1 97 ? 9.735 4.431 21.007 1.00 82.88 97 ASN A N 1
ATOM 788 C CA . ASN A 1 97 ? 10.889 3.557 20.824 1.00 82.88 97 ASN A CA 1
ATOM 789 C C . ASN A 1 97 ? 11.033 2.659 22.059 1.00 82.88 97 ASN A C 1
ATOM 791 O O . ASN A 1 97 ? 10.919 3.141 23.188 1.00 82.88 97 ASN A O 1
ATOM 795 N N . LYS A 1 98 ? 11.250 1.365 21.821 1.00 61.59 98 LYS A N 1
ATOM 796 C CA . LYS A 1 98 ? 11.562 0.386 22.864 1.00 61.59 98 LYS A CA 1
ATOM 797 C C . LYS A 1 98 ? 13.030 0.471 23.266 1.00 61.59 98 LYS A C 1
ATOM 799 O O . LYS A 1 98 ? 13.856 0.716 22.358 1.00 61.59 98 LYS A O 1
#

Sequence (98 aa):
MSKKDFLGGLSSLIRDEDKPKVGRPKTSTRKINKSSQEGTKENETRATFVMKEDTVDKIKAIAYWERKMIKEVVEESFYEFIEKYEQENGKIKPIPNK

pLDDT: mean 82.96, std 15.38, range [43.06, 98.38]

Radius of gyration: 26.87 Å; chains: 1; bounding box: 71×49×44 Å

Foldseek 3Di:
DDDDDPPDDPVVVPPPPDPDPPDDPDPDPDDDPDPQCPPHDPPDGDDDDDDDPVVVVVLVVVCVVVVHDSVVSVVVVVVVVQVVCCVVPNDDDDDDDD

Secondary structure (DSSP, 8-state):
-------SSSTTTS--S-----SPPPS------SGGGTTPPTT---------HHHHHHHHHHHHHHT--HHHHHHHHHHHHHHHHHHHH-SPPPPPP-